Protein AF-A0A135IA60-F1 (afdb_monomer_lite)

Radius of gyration: 16.19 Å; chains: 1; bounding box: 39×31×51 Å

Secondary structure (DSSP, 8-state):
--HHHHHHHHHHHHHHHHHHHS-S---HHHHHHHHH-TT--B--SSSS-BEE-TTT--EE-PEEEE-SS-EEEEESPTT---SS-GGGGSS--TTT---------S---

Foldseek 3Di:
DDPVVLVVVQVVVLLVVVPVVDPDDDDPVVSVCQLLDPPDFRDSVQPGTWHADNFARDIQDWDWDADPVDTPDIPPDPPQDDPPDRSQSPPDHPVRDPGGDDPPDPDDD

Organism: NCBI:txid294935

pLDDT: mean 84.35, std 12.0, range [34.66, 95.75]

Sequence (109 aa):
MTEKDYLAWLAVKQVVAFTLRHQGSFTYAEVRQYLRDPSLKLAGYKGRPMNFRPWNQQLRQPIILTSESALISMSPIEGFLHPTFHTDTLGYDEPESACRLTDNQGELL

Structure (mmCIF, N/CA/C/O backbone):
data_AF-A0A135IA60-F1
#
_entry.id   AF-A0A135IA60-F1
#
loop_
_atom_site.group_PDB
_atom_site.id
_atom_site.type_symbol
_atom_site.label_atom_id
_atom_site.label_alt_id
_atom_site.label_comp_id
_atom_site.label_asym_id
_atom_site.label_entity_id
_atom_site.label_seq_id
_atom_site.pdbx_PDB_ins_code
_atom_site.Cartn_x
_atom_site.Cartn_y
_atom_site.Cartn_z
_atom_site.occupancy
_atom_site.B_iso_or_equiv
_atom_site.auth_seq_id
_atom_site.auth_comp_id
_atom_site.auth_asym_id
_atom_site.auth_atom_id
_atom_site.pdbx_PDB_model_num
ATOM 1 N N . MET A 1 1 ? 1.090 16.188 10.521 1.00 76.44 1 MET A N 1
ATOM 2 C CA . MET A 1 1 ? 0.843 15.657 9.164 1.00 76.44 1 MET A CA 1
ATOM 3 C C . MET A 1 1 ? -0.626 15.336 9.049 1.00 76.44 1 MET A C 1
ATOM 5 O O . MET A 1 1 ? -1.160 14.691 9.942 1.00 76.44 1 MET A O 1
ATOM 9 N N . THR A 1 2 ? -1.259 15.805 7.986 1.00 92.38 2 THR A N 1
ATOM 10 C CA . THR A 1 2 ? -2.626 15.431 7.625 1.00 92.38 2 THR A CA 1
ATOM 11 C C . THR A 1 2 ? -2.643 14.073 6.917 1.00 92.38 2 THR A C 1
ATOM 13 O O . THR A 1 2 ? -1.602 13.529 6.538 1.00 92.38 2 THR A O 1
ATOM 16 N N . GLU A 1 3 ? -3.837 13.526 6.702 1.00 89.19 3 GLU A N 1
ATOM 17 C CA . GLU A 1 3 ? -4.050 12.322 5.888 1.00 89.19 3 GLU A CA 1
ATOM 18 C C . GLU A 1 3 ? -3.454 12.439 4.474 1.00 89.19 3 GLU A C 1
ATOM 20 O O . GLU A 1 3 ? -2.832 11.498 3.979 1.00 89.19 3 GLU A O 1
ATOM 25 N N . LYS A 1 4 ? -3.581 13.615 3.844 1.00 93.69 4 LYS A N 1
ATOM 26 C CA . LYS A 1 4 ? -3.082 13.883 2.492 1.00 93.69 4 LYS A CA 1
ATOM 27 C C . LYS A 1 4 ? -1.561 13.900 2.464 1.00 93.69 4 LYS A C 1
ATOM 29 O O . LYS A 1 4 ? -0.977 13.310 1.560 1.00 93.69 4 LYS A O 1
ATOM 34 N N . ASP A 1 5 ? -0.929 14.485 3.480 1.00 95.75 5 ASP A N 1
ATOM 35 C CA . ASP A 1 5 ? 0.533 14.508 3.594 1.00 95.75 5 ASP A CA 1
ATOM 36 C C . ASP A 1 5 ? 1.096 13.091 3.727 1.00 95.75 5 ASP A C 1
ATOM 38 O O . ASP A 1 5 ? 2.088 12.746 3.087 1.00 95.75 5 ASP A O 1
ATOM 42 N N . TYR A 1 6 ? 0.442 12.244 4.531 1.00 93.44 6 TYR A N 1
ATOM 43 C CA . TYR A 1 6 ? 0.834 10.844 4.684 1.00 93.44 6 TYR A CA 1
ATOM 44 C C . TYR A 1 6 ? 0.703 10.070 3.368 1.00 93.44 6 TYR A C 1
ATOM 46 O O . TYR A 1 6 ? 1.620 9.336 2.999 1.00 93.44 6 TYR A O 1
ATOM 54 N N . LEU A 1 7 ? -0.406 10.241 2.641 1.00 93.75 7 LEU A N 1
ATOM 55 C CA . LEU A 1 7 ? -0.615 9.563 1.360 1.00 93.75 7 LEU A CA 1
ATOM 56 C C . LEU A 1 7 ? 0.353 10.058 0.279 1.00 93.75 7 LEU A C 1
ATOM 58 O O . LEU A 1 7 ? 0.888 9.241 -0.469 1.00 93.75 7 LEU A O 1
ATOM 62 N N . ALA A 1 8 ? 0.634 11.362 0.231 1.00 95.31 8 ALA A N 1
ATOM 63 C CA . ALA A 1 8 ? 1.625 11.934 -0.676 1.00 95.31 8 ALA A CA 1
ATOM 64 C C . ALA A 1 8 ? 3.032 11.395 -0.379 1.00 95.31 8 ALA A C 1
ATOM 66 O O . ALA A 1 8 ? 3.727 10.929 -1.284 1.00 95.31 8 ALA A O 1
ATOM 67 N N . TRP A 1 9 ? 3.427 11.375 0.897 1.00 95.19 9 TRP A N 1
ATOM 68 C CA . TRP A 1 9 ? 4.689 10.780 1.332 1.00 95.19 9 TRP A CA 1
ATOM 69 C C . TRP A 1 9 ? 4.776 9.296 0.956 1.00 95.19 9 TRP A C 1
ATOM 71 O O . TRP A 1 9 ? 5.791 8.853 0.414 1.00 95.19 9 TRP A O 1
ATOM 81 N N . LEU A 1 10 ? 3.707 8.531 1.195 1.00 94.81 10 LEU A N 1
ATOM 82 C CA . LEU A 1 10 ? 3.657 7.110 0.870 1.00 94.81 10 LEU A CA 1
ATOM 83 C C . LEU A 1 10 ? 3.815 6.880 -0.637 1.00 94.81 10 LEU A C 1
ATOM 85 O O . LEU A 1 10 ? 4.557 5.981 -1.024 1.00 94.81 10 LEU A O 1
ATOM 89 N N . ALA A 1 11 ? 3.162 7.692 -1.474 1.00 93.25 11 ALA A N 1
ATOM 90 C CA . ALA A 1 11 ? 3.247 7.599 -2.929 1.00 93.25 11 ALA A CA 1
ATOM 91 C C . ALA A 1 11 ? 4.681 7.826 -3.434 1.00 93.25 11 ALA A C 1
ATOM 93 O O . ALA A 1 11 ? 5.231 6.972 -4.133 1.00 93.25 11 ALA A O 1
ATOM 94 N N . VAL A 1 12 ? 5.319 8.926 -3.016 1.00 94.25 12 VAL A N 1
ATOM 95 C CA . VAL A 1 12 ? 6.708 9.240 -3.396 1.00 94.25 12 VAL A CA 1
ATOM 96 C C . VAL A 1 12 ? 7.664 8.156 -2.904 1.00 94.25 12 VAL A C 1
ATOM 98 O O . VAL A 1 12 ? 8.531 7.708 -3.655 1.00 94.25 12 VAL A O 1
ATOM 101 N N . LYS A 1 13 ? 7.474 7.672 -1.670 1.00 92.75 13 LYS A N 1
ATOM 102 C CA . LYS A 1 13 ? 8.294 6.606 -1.091 1.00 92.75 13 LYS A CA 1
ATOM 103 C C . LYS A 1 13 ? 8.310 5.346 -1.954 1.00 92.75 13 LYS A C 1
ATOM 105 O O . LYS A 1 13 ? 9.367 4.731 -2.057 1.00 92.75 13 LYS A O 1
ATOM 110 N N . GLN A 1 14 ? 7.198 4.960 -2.583 1.00 91.19 14 GLN A N 1
ATOM 111 C CA . GLN A 1 14 ? 7.190 3.736 -3.398 1.00 91.19 14 GLN A CA 1
ATOM 112 C C . GLN A 1 14 ? 8.000 3.876 -4.673 1.00 91.19 14 GLN A C 1
ATOM 114 O O . GLN A 1 14 ? 8.729 2.954 -5.033 1.00 91.19 14 GLN A O 1
ATOM 119 N N . VAL A 1 15 ? 7.883 5.028 -5.333 1.00 90.88 15 VAL A N 1
ATOM 120 C CA . VAL A 1 15 ? 8.663 5.322 -6.534 1.00 90.88 15 VAL A CA 1
ATOM 121 C C . VAL A 1 15 ? 10.143 5.350 -6.169 1.00 90.88 15 VAL A C 1
ATOM 123 O O . VAL A 1 15 ? 10.935 4.655 -6.791 1.00 90.88 15 VAL A O 1
ATOM 126 N N . VAL A 1 16 ? 10.514 6.042 -5.088 1.00 91.69 16 VAL A N 1
ATOM 127 C CA . VAL A 1 16 ? 11.903 6.074 -4.605 1.00 91.69 16 VAL A CA 1
ATOM 128 C C . VAL A 1 16 ? 12.400 4.680 -4.202 1.00 91.69 16 VAL A C 1
ATOM 130 O O . VAL A 1 16 ? 13.537 4.317 -4.480 1.00 91.69 16 VAL A O 1
ATOM 133 N N . ALA A 1 17 ? 11.562 3.849 -3.581 1.00 91.00 17 ALA A N 1
ATOM 134 C CA . ALA A 1 17 ? 11.938 2.479 -3.240 1.00 91.00 17 ALA A CA 1
ATOM 135 C C . ALA A 1 17 ? 12.223 1.627 -4.487 1.00 91.00 17 ALA A C 1
ATOM 137 O O . ALA A 1 17 ? 13.108 0.773 -4.447 1.00 91.00 17 ALA A O 1
ATOM 138 N N . PHE A 1 18 ? 11.497 1.855 -5.585 1.00 91.75 18 PHE A N 1
ATOM 139 C CA . PHE A 1 18 ? 11.792 1.228 -6.870 1.00 91.75 18 PHE A CA 1
ATOM 140 C C . PHE A 1 18 ? 13.132 1.708 -7.430 1.00 91.75 18 PHE A C 1
ATOM 142 O O . PHE A 1 18 ? 13.978 0.870 -7.747 1.00 91.75 18 PHE A O 1
ATOM 149 N N . THR A 1 19 ? 13.346 3.027 -7.497 1.00 90.31 19 THR A N 1
ATOM 150 C CA . THR A 1 19 ? 14.566 3.608 -8.081 1.00 90.31 19 THR A CA 1
ATOM 151 C C . THR A 1 19 ? 15.821 3.237 -7.300 1.00 90.31 19 THR A C 1
ATOM 153 O O . THR A 1 19 ? 16.866 3.007 -7.888 1.00 90.31 19 THR A O 1
ATOM 156 N N . LEU A 1 20 ? 15.738 3.112 -5.974 1.00 90.69 20 LEU A N 1
ATOM 157 C CA . LEU A 1 20 ? 16.875 2.677 -5.158 1.00 90.69 20 LEU A CA 1
ATOM 158 C C . LEU A 1 20 ? 17.226 1.196 -5.360 1.00 90.69 20 LEU A C 1
ATOM 160 O O . LEU A 1 20 ? 18.371 0.807 -5.138 1.00 90.69 20 LEU A O 1
ATOM 164 N N . ARG A 1 21 ? 16.256 0.361 -5.753 1.00 87.94 21 ARG A N 1
ATOM 165 C CA . ARG A 1 21 ? 16.472 -1.068 -6.040 1.00 87.94 21 ARG A CA 1
ATOM 166 C C . ARG A 1 21 ? 16.953 -1.318 -7.467 1.00 87.94 21 ARG A C 1
ATOM 168 O O . ARG A 1 21 ? 17.624 -2.318 -7.697 1.00 87.94 21 ARG A O 1
ATOM 175 N N . HIS A 1 22 ? 16.620 -0.428 -8.398 1.00 86.56 22 HIS A N 1
ATOM 176 C CA . HIS A 1 22 ? 16.974 -0.541 -9.809 1.00 86.56 22 HIS A CA 1
ATOM 177 C C . HIS A 1 22 ? 18.039 0.502 -10.139 1.00 86.56 22 HIS A C 1
ATOM 179 O O . HIS A 1 22 ? 17.751 1.686 -10.285 1.00 86.56 22 HIS A O 1
ATOM 185 N N . GLN A 1 23 ? 19.294 0.063 -10.225 1.00 78.38 23 GLN A N 1
ATOM 186 C CA . GLN A 1 23 ? 20.394 0.939 -10.619 1.00 78.38 23 GLN A CA 1
ATOM 187 C C . GLN A 1 23 ? 20.296 1.261 -12.117 1.00 78.38 23 GLN A C 1
ATOM 189 O O . GLN A 1 23 ? 20.201 0.351 -12.935 1.00 78.38 23 GLN A O 1
ATOM 194 N N . GLY A 1 24 ? 20.370 2.545 -12.479 1.00 80.81 24 GLY A N 1
ATOM 195 C CA . GLY A 1 24 ? 20.415 2.995 -13.874 1.00 80.81 24 GLY A CA 1
ATOM 196 C C . GLY A 1 24 ? 19.113 3.617 -14.383 1.00 80.81 24 GLY A C 1
ATOM 197 O O . GLY A 1 24 ? 18.319 4.151 -13.611 1.00 80.81 24 GLY A O 1
ATOM 198 N N . SER A 1 25 ? 18.944 3.609 -15.707 1.00 85.56 25 SER A N 1
ATOM 199 C CA . SER A 1 25 ? 17.741 4.112 -16.379 1.00 85.56 25 SER A CA 1
ATOM 200 C C . SER A 1 25 ? 16.609 3.095 -16.267 1.00 85.56 25 SER A C 1
ATOM 202 O O . SER A 1 25 ? 16.845 1.896 -16.388 1.00 85.56 25 SER A O 1
ATOM 204 N N . PHE A 1 26 ? 15.389 3.580 -16.073 1.00 90.56 26 PHE A N 1
ATOM 205 C CA . PHE A 1 26 ? 14.173 2.778 -16.022 1.00 90.56 26 PHE A CA 1
ATOM 206 C C . PHE A 1 26 ? 13.060 3.482 -16.796 1.00 90.56 26 PHE A C 1
ATOM 208 O O . PHE A 1 26 ? 13.020 4.708 -16.924 1.00 90.56 26 PHE A O 1
ATOM 215 N N . THR A 1 27 ? 12.138 2.689 -17.312 1.00 91.81 27 THR A N 1
ATOM 216 C CA . THR A 1 27 ? 10.982 3.124 -18.087 1.00 91.81 27 THR A CA 1
ATOM 217 C C . THR A 1 27 ? 9.754 3.287 -17.195 1.00 91.81 27 THR A C 1
ATOM 219 O O . THR A 1 27 ? 9.634 2.691 -16.123 1.00 91.81 27 THR A O 1
ATOM 222 N N . TYR A 1 28 ? 8.779 4.066 -17.667 1.00 89.69 28 TYR A N 1
ATOM 223 C CA . TYR A 1 28 ? 7.472 4.170 -17.016 1.00 89.69 28 TYR A CA 1
ATOM 224 C C . TYR A 1 28 ? 6.793 2.798 -16.844 1.00 89.69 28 TYR A C 1
ATOM 226 O O . TYR A 1 28 ? 6.192 2.530 -15.802 1.00 89.69 28 TYR A O 1
ATOM 234 N N . ALA A 1 29 ? 6.916 1.919 -17.845 1.00 91.31 29 ALA A N 1
ATOM 235 C CA . ALA A 1 29 ? 6.317 0.589 -17.826 1.00 91.31 29 ALA A CA 1
ATOM 236 C C . ALA A 1 29 ? 6.862 -0.273 -16.675 1.00 91.31 29 ALA A C 1
ATOM 238 O O . ALA A 1 29 ? 6.076 -0.917 -15.983 1.00 91.31 29 ALA A O 1
ATOM 239 N N . GLU A 1 30 ? 8.170 -0.222 -16.414 1.00 92.12 30 GLU A N 1
ATOM 240 C CA . GLU A 1 30 ? 8.806 -0.978 -15.327 1.00 92.12 30 GLU A CA 1
ATOM 241 C C . GLU A 1 30 ? 8.357 -0.482 -13.946 1.00 92.12 30 GLU A C 1
ATOM 243 O O . GLU A 1 30 ? 7.995 -1.288 -13.087 1.00 92.12 30 GLU A O 1
ATOM 248 N N . VAL A 1 31 ? 8.283 0.841 -13.742 1.00 91.69 31 VAL A N 1
ATOM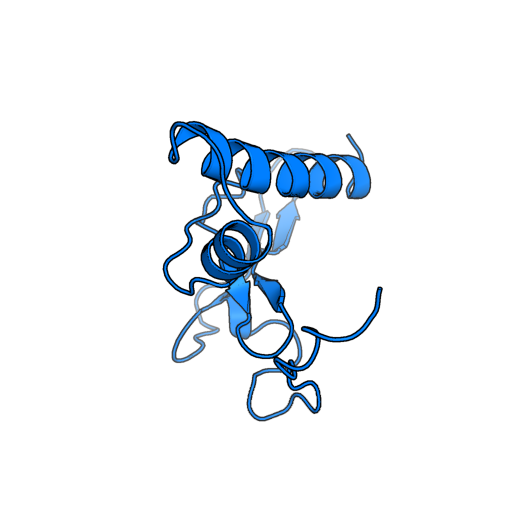 249 C CA . VAL A 1 31 ? 7.763 1.417 -12.487 1.00 91.69 31 VAL A CA 1
ATOM 250 C C . VAL A 1 31 ? 6.298 1.018 -12.286 1.00 91.69 31 VAL A C 1
ATOM 252 O O . VAL A 1 31 ? 5.902 0.608 -11.193 1.00 91.69 31 VAL A O 1
ATOM 255 N N . ARG A 1 32 ? 5.479 1.113 -13.342 1.00 90.62 32 ARG A N 1
ATOM 256 C CA . ARG A 1 32 ? 4.057 0.739 -13.313 1.00 90.62 32 ARG A CA 1
ATOM 257 C C . ARG A 1 32 ? 3.886 -0.742 -12.991 1.00 90.62 32 ARG A C 1
ATOM 259 O O . ARG A 1 32 ? 3.042 -1.072 -12.164 1.00 90.62 32 ARG A O 1
ATOM 266 N N . GLN A 1 33 ? 4.679 -1.620 -13.601 1.00 91.12 33 GLN A N 1
ATOM 267 C CA . GLN A 1 33 ? 4.652 -3.056 -13.328 1.00 91.12 33 GLN A CA 1
ATOM 268 C C . GLN A 1 33 ? 5.027 -3.349 -11.873 1.00 91.12 33 GLN A C 1
ATOM 270 O O . GLN A 1 33 ? 4.304 -4.077 -11.199 1.00 91.12 33 GLN A O 1
ATOM 275 N N . TYR A 1 34 ? 6.090 -2.726 -11.360 1.00 91.62 34 TYR A N 1
ATOM 276 C CA . TYR A 1 34 ? 6.502 -2.877 -9.966 1.00 91.62 34 TYR A CA 1
ATOM 277 C C . TYR A 1 34 ? 5.416 -2.442 -8.974 1.00 91.62 34 TYR A C 1
ATOM 279 O O . TYR A 1 34 ? 5.148 -3.142 -8.000 1.00 91.62 34 TYR A O 1
ATOM 287 N N . LEU A 1 35 ? 4.767 -1.297 -9.214 1.00 90.88 35 LEU A N 1
ATOM 288 C CA . LEU A 1 35 ? 3.703 -0.803 -8.334 1.00 90.88 35 LEU A CA 1
ATOM 289 C C . LEU A 1 35 ? 2.455 -1.698 -8.358 1.00 90.88 35 LEU A C 1
ATOM 291 O O . LEU A 1 35 ? 1.717 -1.733 -7.375 1.00 90.88 35 LEU A O 1
ATOM 295 N N . ARG A 1 36 ? 2.227 -2.420 -9.459 1.00 91.00 36 ARG A N 1
ATOM 296 C CA . ARG A 1 36 ? 1.094 -3.337 -9.642 1.00 91.00 36 ARG A CA 1
ATOM 297 C C . ARG A 1 36 ? 1.379 -4.769 -9.205 1.00 91.00 36 ARG A C 1
ATOM 299 O O . ARG A 1 36 ? 0.456 -5.581 -9.205 1.00 91.00 36 ARG A O 1
ATOM 306 N N . ASP A 1 37 ? 2.622 -5.085 -8.855 1.00 90.31 37 ASP A N 1
ATOM 307 C CA . ASP A 1 37 ? 3.012 -6.426 -8.440 1.00 90.31 37 ASP A CA 1
ATOM 308 C C . ASP A 1 37 ? 2.244 -6.830 -7.161 1.00 90.31 37 ASP A C 1
ATOM 310 O O . ASP A 1 37 ? 2.371 -6.166 -6.128 1.00 90.31 37 ASP A O 1
ATOM 314 N N . PRO A 1 38 ? 1.455 -7.922 -7.174 1.00 87.62 38 PRO A N 1
ATOM 315 C CA . PRO A 1 38 ? 0.727 -8.384 -5.991 1.00 87.62 38 PRO A CA 1
ATOM 316 C C . PRO A 1 38 ? 1.632 -8.738 -4.801 1.00 87.62 38 PRO A C 1
ATOM 318 O O . PRO A 1 38 ? 1.185 -8.701 -3.650 1.00 87.62 38 PRO A O 1
ATOM 321 N N . SER A 1 39 ? 2.897 -9.081 -5.067 1.00 89.00 39 SE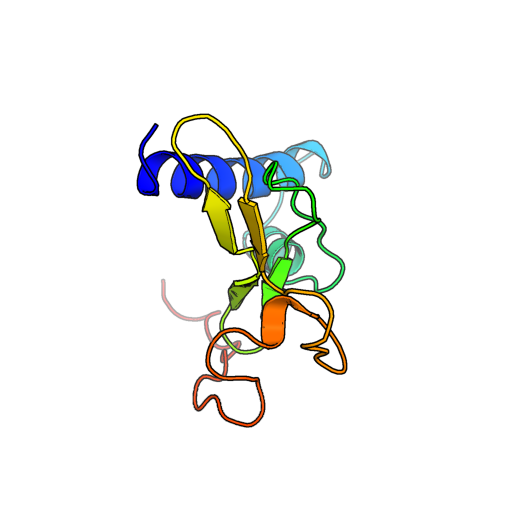R A N 1
ATOM 322 C CA . SER A 1 39 ? 3.910 -9.411 -4.062 1.00 89.00 39 SER A CA 1
ATOM 323 C C . SER A 1 39 ? 4.539 -8.177 -3.403 1.00 89.00 39 SER A C 1
ATOM 325 O O . SER A 1 39 ? 5.253 -8.308 -2.401 1.00 89.00 39 SER A O 1
ATOM 327 N N . LEU A 1 40 ? 4.245 -6.976 -3.916 1.00 90.81 40 LEU A N 1
ATOM 328 C CA . LEU A 1 40 ? 4.730 -5.711 -3.385 1.00 90.81 40 LEU A CA 1
ATOM 329 C C . LEU A 1 40 ? 4.327 -5.545 -1.914 1.00 90.81 40 LEU A C 1
ATOM 331 O O . LEU A 1 40 ? 3.149 -5.543 -1.565 1.00 90.81 40 LEU A O 1
ATOM 335 N N . LYS A 1 41 ? 5.318 -5.345 -1.039 1.00 89.81 41 LYS A N 1
ATOM 336 C CA . LYS A 1 41 ? 5.106 -5.065 0.389 1.00 89.81 41 LYS A CA 1
ATOM 337 C C . LYS A 1 41 ? 5.494 -3.632 0.713 1.00 89.81 41 LYS A C 1
ATOM 339 O O . LYS A 1 41 ? 6.673 -3.289 0.799 1.00 89.81 41 LYS A O 1
ATOM 344 N N . LEU A 1 42 ? 4.483 -2.803 0.933 1.00 91.19 42 LEU A N 1
ATOM 345 C CA . LEU A 1 42 ? 4.620 -1.391 1.245 1.00 91.19 42 LEU A CA 1
ATOM 346 C C . LEU A 1 42 ? 4.685 -1.175 2.754 1.00 91.19 42 LEU A C 1
ATOM 348 O O . LEU A 1 42 ? 3.746 -1.483 3.492 1.00 91.19 42 LEU A O 1
ATOM 352 N N . ALA A 1 43 ? 5.791 -0.593 3.210 1.00 87.19 43 ALA A N 1
ATOM 353 C CA . ALA A 1 43 ? 5.979 -0.213 4.603 1.00 87.19 43 ALA A CA 1
ATOM 354 C C . ALA A 1 43 ? 5.359 1.168 4.871 1.00 87.19 43 ALA A C 1
ATOM 356 O O . ALA A 1 43 ? 6.037 2.196 4.770 1.00 87.19 43 ALA A O 1
ATOM 357 N N . GLY A 1 44 ? 4.070 1.187 5.215 1.00 89.06 44 GLY A N 1
ATOM 358 C CA . GLY A 1 44 ? 3.348 2.407 5.601 1.00 89.06 44 GLY A CA 1
ATOM 359 C C . GLY A 1 44 ? 3.290 2.686 7.100 1.00 89.06 44 GLY A C 1
ATOM 360 O O . GLY A 1 44 ? 2.552 3.576 7.502 1.00 89.06 44 GLY A O 1
ATOM 361 N N . TYR A 1 45 ? 4.016 1.933 7.931 1.00 88.00 45 TYR A N 1
ATOM 362 C CA . TYR A 1 45 ? 4.021 2.098 9.395 1.00 88.00 45 TYR A CA 1
ATOM 363 C C . TYR A 1 45 ? 2.635 1.989 10.057 1.00 88.00 45 TYR A C 1
ATOM 365 O O . TYR A 1 45 ? 2.361 2.628 11.064 1.00 88.00 45 TYR A O 1
ATOM 373 N N . LYS A 1 46 ? 1.768 1.130 9.509 1.00 88.62 46 LYS A N 1
ATOM 374 C CA . LYS A 1 46 ? 0.458 0.774 10.082 1.00 88.62 46 LYS A CA 1
ATOM 375 C C . LYS A 1 46 ? 0.429 -0.663 10.616 1.00 88.62 46 LYS A C 1
ATOM 377 O O . LYS A 1 46 ? -0.577 -1.348 10.515 1.00 88.62 46 LYS A O 1
ATOM 382 N N . GLY A 1 47 ? 1.568 -1.170 11.087 1.00 85.69 47 GLY A N 1
ATOM 383 C CA . GLY A 1 47 ? 1.710 -2.513 11.668 1.00 85.69 47 GLY A CA 1
ATOM 384 C C . GLY A 1 47 ? 1.716 -3.683 10.674 1.00 85.69 47 GLY A C 1
ATOM 385 O O . GLY A 1 47 ? 2.458 -4.639 10.878 1.00 85.69 47 GLY A O 1
ATOM 386 N N . ARG A 1 48 ? 0.954 -3.618 9.575 1.00 83.56 48 ARG A N 1
ATOM 387 C CA . ARG A 1 48 ? 0.922 -4.660 8.529 1.00 83.56 48 ARG A CA 1
ATOM 388 C C . ARG A 1 48 ? 1.479 -4.149 7.196 1.00 83.56 48 ARG A C 1
ATOM 390 O O . ARG A 1 48 ? 1.357 -2.954 6.911 1.00 83.56 48 ARG A O 1
ATOM 397 N N . PRO A 1 49 ? 2.084 -5.025 6.369 1.00 88.06 49 PRO A N 1
ATOM 398 C CA . PRO A 1 49 ? 2.448 -4.657 5.008 1.00 88.06 49 PRO A CA 1
ATOM 399 C C . PRO A 1 49 ? 1.188 -4.312 4.209 1.00 88.06 49 PRO A C 1
ATOM 401 O O . PRO A 1 49 ? 0.156 -4.967 4.345 1.00 88.06 49 PRO A O 1
ATOM 404 N N . MET A 1 50 ? 1.293 -3.279 3.383 1.00 91.25 50 MET A N 1
ATOM 405 C CA . MET A 1 50 ? 0.226 -2.813 2.498 1.00 91.25 50 MET A CA 1
ATOM 406 C C . MET A 1 50 ? 0.587 -3.139 1.046 1.00 91.25 50 MET A C 1
ATOM 408 O O . MET A 1 50 ? 1.761 -3.328 0.733 1.00 91.25 50 MET A O 1
ATOM 412 N N . ASN A 1 51 ? -0.396 -3.194 0.157 1.00 92.12 51 ASN A N 1
ATOM 413 C CA . ASN A 1 51 ? -0.188 -3.343 -1.287 1.00 92.12 51 ASN A CA 1
ATOM 414 C C . ASN A 1 51 ? -1.352 -2.684 -2.046 1.00 92.12 51 ASN A C 1
ATOM 416 O O . ASN A 1 51 ? -2.181 -2.015 -1.428 1.00 92.12 51 ASN A O 1
ATOM 420 N N . PHE A 1 52 ? -1.421 -2.854 -3.364 1.00 92.38 52 PHE A N 1
ATOM 421 C CA . PHE A 1 52 ? -2.527 -2.349 -4.178 1.00 92.38 52 PHE A CA 1
ATOM 422 C C . PHE A 1 52 ? -3.418 -3.489 -4.680 1.00 92.38 52 PHE A C 1
ATOM 424 O O . PHE A 1 52 ? -2.955 -4.606 -4.924 1.00 92.38 52 PHE A O 1
ATOM 431 N N . ARG A 1 53 ? -4.717 -3.214 -4.817 1.00 91.56 53 ARG A N 1
ATOM 432 C CA . ARG A 1 53 ? -5.697 -4.152 -5.377 1.00 91.56 53 ARG A CA 1
ATOM 433 C C . ARG A 1 53 ? -5.483 -4.336 -6.882 1.00 91.56 53 ARG A C 1
ATOM 435 O O . ARG A 1 53 ? -5.366 -3.336 -7.592 1.00 91.56 53 ARG A O 1
ATOM 442 N N . PRO A 1 54 ? -5.490 -5.576 -7.401 1.00 88.94 54 PRO A N 1
ATOM 443 C CA . PRO A 1 54 ? -5.231 -5.818 -8.814 1.00 88.94 54 PRO A CA 1
ATOM 444 C C . PRO A 1 54 ? -6.358 -5.332 -9.735 1.00 88.94 54 PRO A C 1
ATOM 446 O O . PRO A 1 54 ? -6.065 -5.017 -10.880 1.00 88.94 54 PRO A O 1
ATOM 449 N N . TRP A 1 55 ? -7.607 -5.214 -9.261 1.00 88.31 55 TRP A N 1
ATOM 450 C CA . TRP A 1 55 ? -8.753 -4.832 -10.104 1.00 88.31 55 TRP A CA 1
ATOM 451 C C . TRP A 1 55 ? -9.006 -3.323 -10.207 1.00 88.31 55 TRP A C 1
ATOM 453 O O . TRP A 1 55 ? -9.524 -2.874 -11.228 1.00 88.31 55 TRP A O 1
ATOM 463 N N . ASN A 1 56 ? -8.622 -2.532 -9.197 1.00 89.19 56 ASN A N 1
ATOM 464 C CA . ASN A 1 56 ? -8.877 -1.083 -9.156 1.00 89.19 56 ASN A CA 1
ATOM 465 C C . ASN A 1 56 ? -7.681 -0.220 -8.686 1.00 89.19 56 ASN A C 1
ATOM 467 O O . ASN A 1 56 ? -7.829 0.991 -8.556 1.00 89.19 56 ASN A O 1
ATOM 471 N N . GLN A 1 57 ? -6.507 -0.813 -8.420 1.00 89.56 57 GLN A N 1
ATOM 472 C CA . GLN A 1 57 ? -5.299 -0.140 -7.909 1.00 89.56 57 GLN A CA 1
ATOM 473 C C . GLN A 1 57 ? -5.511 0.643 -6.603 1.00 89.56 57 GLN A C 1
ATOM 475 O O . GLN A 1 57 ? -4.718 1.515 -6.249 1.00 89.56 57 GLN A O 1
ATOM 480 N N . GLN A 1 58 ? -6.554 0.329 -5.837 1.00 90.69 58 GLN A N 1
ATOM 481 C CA . GLN A 1 58 ? -6.762 0.956 -4.542 1.00 90.69 58 GLN A CA 1
ATOM 482 C C . GLN A 1 58 ? -5.760 0.414 -3.518 1.00 90.69 58 GLN A C 1
ATOM 484 O O . GLN A 1 58 ? -5.476 -0.785 -3.467 1.00 90.69 58 GLN A O 1
ATOM 489 N N . LEU A 1 59 ? -5.235 1.306 -2.675 1.00 92.25 59 LEU A N 1
ATOM 490 C CA . LEU A 1 59 ? -4.344 0.944 -1.578 1.00 92.25 59 LEU A CA 1
ATOM 491 C C . LEU A 1 59 ? -5.078 0.075 -0.546 1.00 92.25 59 LEU A C 1
ATOM 493 O O . LEU A 1 59 ? -6.031 0.525 0.092 1.00 92.25 59 LEU A O 1
ATOM 497 N N . ARG A 1 60 ? -4.566 -1.134 -0.312 1.00 91.38 60 ARG A N 1
ATOM 498 C CA . ARG A 1 60 ? -4.950 -1.989 0.811 1.00 91.38 60 ARG A CA 1
ATOM 499 C C . ARG A 1 60 ? -4.230 -1.525 2.066 1.00 91.38 60 ARG A C 1
ATOM 501 O O . ARG A 1 60 ? -3.045 -1.805 2.241 1.00 91.38 60 ARG A O 1
ATOM 508 N N . GLN A 1 61 ? -4.944 -0.844 2.954 1.00 90.69 61 GLN A N 1
ATOM 509 C CA . GLN A 1 61 ? -4.397 -0.394 4.231 1.00 90.69 61 GLN A CA 1
ATOM 510 C C . GLN A 1 61 ? -5.297 -0.781 5.406 1.00 90.69 61 GLN A C 1
ATOM 512 O O . GLN A 1 61 ? -6.520 -0.758 5.264 1.00 90.69 61 GLN A O 1
ATOM 517 N N . PRO A 1 62 ? -4.716 -1.088 6.576 1.00 89.25 62 PRO A N 1
ATOM 518 C CA . PRO A 1 62 ? -5.482 -1.209 7.803 1.00 89.25 62 PRO A CA 1
ATOM 519 C C . PRO A 1 62 ? -6.143 0.118 8.189 1.00 89.25 62 PRO A C 1
ATOM 521 O O . PRO A 1 62 ? -5.545 1.192 8.039 1.00 89.25 62 PRO A O 1
ATOM 524 N N . ILE A 1 63 ? -7.354 0.033 8.738 1.00 88.19 63 ILE A N 1
ATOM 525 C CA . ILE A 1 63 ? -8.036 1.176 9.353 1.00 88.19 63 ILE A CA 1
ATOM 526 C C . ILE A 1 63 ? -7.800 1.104 10.853 1.00 88.19 63 ILE A C 1
ATOM 528 O O . ILE A 1 63 ? -8.137 0.113 11.496 1.00 88.19 63 ILE A O 1
ATOM 532 N N . ILE A 1 64 ? -7.177 2.143 11.396 1.00 88.25 64 ILE A N 1
ATOM 533 C CA . ILE A 1 64 ? -6.760 2.192 12.793 1.00 88.25 64 ILE A CA 1
ATOM 534 C C . ILE A 1 64 ? -7.813 2.957 13.590 1.00 88.25 64 ILE A C 1
ATOM 536 O O . ILE A 1 64 ? -8.095 4.112 13.277 1.00 88.25 64 ILE A O 1
ATOM 540 N N . LEU A 1 65 ? -8.361 2.321 14.624 1.00 88.44 65 LEU A N 1
ATOM 541 C CA . LEU A 1 65 ? -9.229 2.957 15.603 1.00 88.44 65 LEU A CA 1
ATOM 542 C C . LEU A 1 65 ? -8.394 3.316 16.833 1.00 88.44 65 LEU A C 1
ATOM 544 O O . LEU A 1 65 ? -7.790 2.4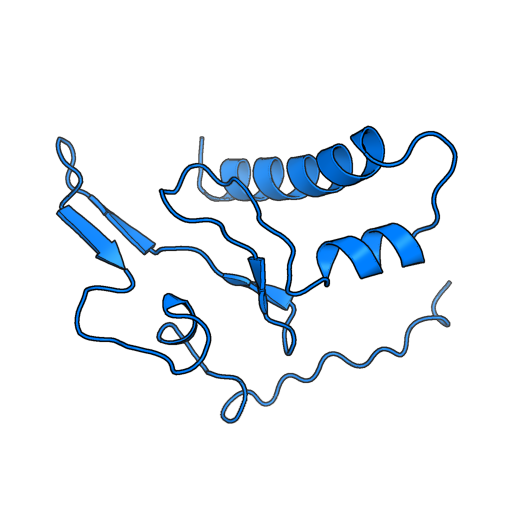52 17.471 1.00 88.44 65 LEU A O 1
ATOM 548 N N . THR A 1 66 ? -8.363 4.599 17.169 1.00 89.50 66 THR A N 1
ATOM 549 C CA . THR A 1 66 ? -7.568 5.125 18.278 1.00 89.50 66 THR A CA 1
ATOM 550 C C . THR A 1 66 ? -8.402 6.074 19.124 1.00 89.50 66 THR A C 1
ATOM 552 O O . THR A 1 66 ? -9.292 6.754 18.618 1.00 89.50 66 THR A O 1
ATOM 555 N N . SER A 1 67 ? -8.096 6.111 20.415 1.00 92.25 67 SER A N 1
ATOM 556 C CA . SER A 1 67 ? -8.424 7.226 21.303 1.00 92.25 67 SER A CA 1
ATOM 557 C C . SER A 1 67 ? -7.259 8.219 21.321 1.00 92.25 67 SER A C 1
ATOM 559 O O . SER A 1 67 ? -6.230 7.984 20.681 1.00 92.25 67 SER A O 1
ATOM 561 N N . GLU A 1 68 ? -7.390 9.303 22.082 1.00 88.56 68 GLU A N 1
ATOM 562 C CA . GLU A 1 68 ? -6.313 10.282 22.273 1.00 88.56 68 GLU A CA 1
ATOM 563 C C . GLU A 1 68 ? -5.042 9.665 22.874 1.00 88.56 68 GLU A C 1
ATOM 565 O O . GLU A 1 68 ? -3.938 10.108 22.570 1.00 88.56 68 GLU A O 1
ATOM 570 N N . SER A 1 69 ? -5.181 8.634 23.713 1.00 90.69 69 SER A N 1
ATOM 571 C CA . SER A 1 69 ? -4.065 8.084 24.496 1.00 90.69 69 SER A CA 1
ATOM 572 C C . SER A 1 69 ? -3.720 6.633 24.166 1.00 90.69 69 SER A C 1
ATOM 574 O O . SER A 1 69 ? -2.724 6.119 24.668 1.00 90.69 69 SER A O 1
ATOM 576 N N . ALA A 1 70 ? -4.533 5.948 23.360 1.00 88.62 70 ALA A N 1
ATOM 577 C CA . ALA A 1 70 ? -4.357 4.522 23.118 1.00 88.62 70 ALA A CA 1
ATOM 578 C C . ALA A 1 70 ? -4.922 4.061 21.774 1.00 88.62 70 ALA A C 1
ATOM 580 O O . ALA A 1 70 ? -6.028 4.443 21.380 1.00 88.62 70 ALA A O 1
ATOM 581 N N . LEU A 1 71 ? -4.188 3.145 21.140 1.00 87.44 71 LEU A N 1
ATOM 582 C CA . LEU A 1 71 ? -4.672 2.308 20.049 1.00 87.44 71 LEU A CA 1
ATOM 583 C C . LEU A 1 71 ? -5.745 1.355 20.594 1.00 87.44 71 LEU A C 1
ATOM 585 O O . LEU A 1 71 ? -5.454 0.553 21.478 1.00 87.44 71 LEU A O 1
ATOM 589 N N . ILE A 1 72 ? -6.965 1.430 20.063 1.00 89.00 72 ILE A N 1
ATOM 590 C CA . ILE A 1 72 ? -8.082 0.577 20.495 1.00 89.00 72 ILE A CA 1
ATOM 591 C C . ILE A 1 72 ? -8.099 -0.703 19.665 1.00 89.00 72 ILE A C 1
ATOM 593 O O . ILE A 1 72 ? -8.138 -1.805 20.206 1.00 89.00 72 ILE A O 1
ATOM 597 N N . SER A 1 73 ? -8.079 -0.565 18.338 1.00 86.88 73 SER A N 1
ATOM 598 C CA . SER A 1 73 ? -8.106 -1.706 17.426 1.00 86.88 73 SER A CA 1
ATOM 599 C C . SER A 1 73 ? -7.587 -1.339 16.037 1.00 86.88 73 SER A C 1
ATOM 601 O O . SER A 1 73 ? -7.433 -0.169 15.680 1.00 86.88 73 SER A O 1
ATOM 603 N N . MET A 1 74 ? -7.307 -2.361 15.232 1.00 84.69 74 MET A N 1
ATOM 604 C CA . MET A 1 74 ? -6.912 -2.209 13.839 1.00 84.69 74 MET A CA 1
ATOM 605 C C . MET A 1 74 ? -7.746 -3.154 12.981 1.00 84.69 74 MET A C 1
ATOM 607 O O . MET A 1 74 ? -7.717 -4.365 13.175 1.00 84.69 74 MET A O 1
ATOM 611 N N . SER A 1 75 ? -8.479 -2.592 12.026 1.00 82.44 75 SER A N 1
ATOM 612 C CA . SER A 1 75 ? -9.216 -3.365 11.033 1.00 82.44 75 SER A CA 1
ATOM 613 C C . SER A 1 75 ? -8.263 -3.889 9.964 1.00 82.44 75 SER A C 1
ATOM 615 O O . SER A 1 75 ? -7.378 -3.143 9.529 1.00 82.44 75 SER A O 1
ATOM 617 N N . PRO A 1 76 ? -8.451 -5.123 9.483 1.00 76.50 76 PRO A N 1
ATOM 618 C CA . PRO A 1 76 ? -9.561 -6.039 9.781 1.00 76.50 76 PRO A CA 1
ATOM 619 C C . PRO A 1 76 ? -9.410 -6.696 11.155 1.00 76.50 76 PRO A C 1
ATOM 621 O O . PRO A 1 76 ? -8.330 -7.182 11.491 1.00 76.50 76 PRO A O 1
ATOM 624 N N . ILE A 1 77 ? -10.497 -6.687 11.928 1.00 68.62 77 ILE A N 1
ATOM 625 C CA . ILE A 1 77 ? -10.565 -7.286 13.264 1.00 68.62 77 ILE A CA 1
ATOM 626 C C . ILE A 1 77 ? -10.648 -8.810 13.108 1.00 68.62 77 ILE A C 1
ATOM 628 O O . ILE A 1 77 ? -11.225 -9.318 12.142 1.00 68.62 77 ILE A O 1
ATOM 632 N N . GLU A 1 78 ? -10.052 -9.539 14.050 1.00 68.06 78 GLU A N 1
ATOM 633 C CA . GLU A 1 78 ? -10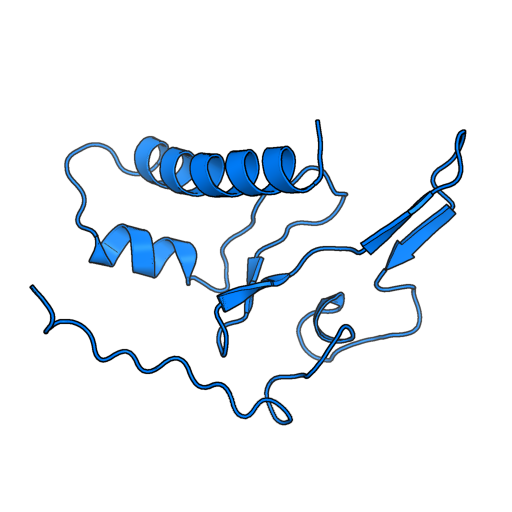.135 -10.997 14.120 1.00 68.06 78 GLU A CA 1
ATOM 634 C C . GLU A 1 78 ? -11.606 -11.454 14.060 1.00 68.06 78 GLU A C 1
ATOM 636 O O . GLU A 1 78 ? -12.445 -10.975 14.820 1.00 68.06 78 GLU A O 1
ATOM 641 N N . GLY A 1 79 ? -11.934 -12.315 13.090 1.00 63.66 79 GLY A N 1
ATOM 642 C CA . GLY A 1 79 ? -13.307 -12.763 12.805 1.00 63.66 79 GLY A CA 1
ATOM 643 C C . GLY A 1 79 ? -13.870 -12.325 11.446 1.00 63.66 79 GLY A C 1
ATOM 644 O O . GLY A 1 79 ? -14.798 -12.957 10.953 1.00 63.66 79 GLY A O 1
ATOM 645 N N . PHE A 1 80 ? -13.278 -11.323 10.788 1.00 64.94 80 PHE A N 1
ATOM 646 C CA . PHE A 1 80 ? -13.601 -10.965 9.400 1.00 64.94 80 PHE A CA 1
ATOM 647 C C . PHE A 1 80 ? -12.478 -11.435 8.470 1.00 64.94 80 PHE A C 1
ATOM 649 O O . PHE A 1 80 ? -11.477 -10.747 8.254 1.00 64.94 80 PHE A O 1
ATOM 656 N N . LEU A 1 81 ? -12.616 -12.660 7.958 1.00 66.44 81 LEU A N 1
ATOM 657 C CA . LEU A 1 81 ? -11.635 -13.283 7.072 1.00 66.44 81 LEU A CA 1
ATOM 658 C C . LEU A 1 81 ? -12.084 -13.169 5.613 1.00 66.44 81 LEU A C 1
ATOM 660 O O . LEU A 1 81 ? -13.099 -13.738 5.226 1.00 66.44 81 LEU A O 1
ATOM 664 N N . HIS A 1 82 ? -11.293 -12.468 4.802 1.00 77.94 82 HIS A N 1
ATOM 665 C CA . HIS A 1 82 ? -11.340 -12.614 3.349 1.00 77.94 82 HIS A CA 1
ATOM 666 C C . HIS A 1 82 ? -10.491 -13.827 2.930 1.00 77.94 82 HIS A C 1
ATOM 668 O O . HIS A 1 82 ? -9.436 -14.032 3.540 1.00 77.94 82 HIS A O 1
ATOM 674 N N . PRO A 1 83 ? -10.857 -14.579 1.874 1.00 72.94 83 PRO A N 1
ATOM 675 C CA . PRO A 1 83 ? -10.100 -15.757 1.438 1.00 72.94 83 PRO A CA 1
ATOM 676 C C . PRO A 1 83 ? -8.640 -15.471 1.054 1.00 72.94 83 PRO A C 1
ATOM 678 O O . PRO A 1 83 ? -7.782 -16.337 1.196 1.00 72.94 83 PRO A O 1
ATOM 681 N N . THR A 1 84 ? -8.360 -14.265 0.553 1.00 79.00 84 THR A N 1
ATOM 682 C CA . THR A 1 84 ? -7.056 -13.890 -0.024 1.00 79.00 84 THR A CA 1
ATOM 683 C C . THR A 1 84 ? -6.302 -12.867 0.825 1.00 79.00 84 THR A C 1
ATOM 685 O O . THR A 1 84 ? -5.171 -13.109 1.243 1.00 79.00 84 THR A O 1
ATOM 688 N N . PHE A 1 85 ? -6.922 -11.720 1.108 1.00 78.62 85 PHE A N 1
ATOM 689 C CA . PHE A 1 85 ? -6.328 -10.627 1.872 1.00 78.62 85 PHE A CA 1
ATOM 690 C C . PHE A 1 85 ? -7.326 -10.082 2.874 1.00 78.62 85 PHE A C 1
ATOM 692 O O . PHE A 1 85 ? -8.358 -9.557 2.485 1.00 78.62 85 PHE A O 1
ATOM 699 N N . HIS A 1 86 ? -6.995 -10.099 4.163 1.00 81.06 86 HIS A N 1
ATOM 700 C CA . HIS A 1 86 ? -7.917 -9.609 5.190 1.00 81.06 86 HIS A CA 1
ATOM 701 C C . HIS A 1 86 ? -8.439 -8.188 4.908 1.00 81.06 86 HIS A C 1
ATOM 703 O O . HIS A 1 86 ? -9.591 -7.898 5.186 1.00 81.06 86 HIS A O 1
ATOM 709 N N . THR A 1 87 ? -7.615 -7.285 4.368 1.00 81.62 87 THR A N 1
ATOM 710 C C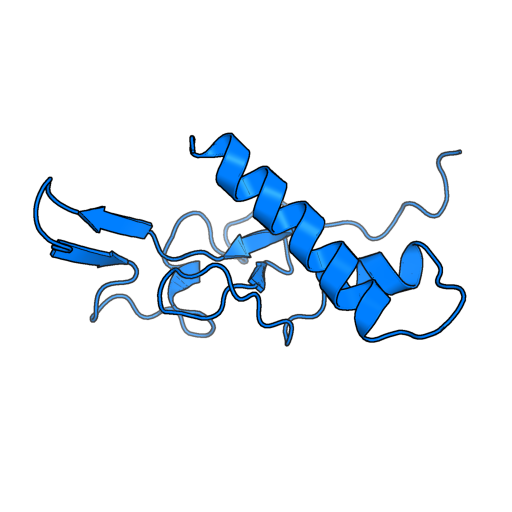A . THR A 1 87 ? -8.011 -5.898 4.050 1.00 81.62 87 THR A CA 1
ATOM 711 C C . THR A 1 87 ? -9.003 -5.786 2.889 1.00 81.62 87 THR A C 1
ATOM 713 O O . THR A 1 87 ? -9.500 -4.691 2.628 1.00 81.62 87 THR A O 1
ATOM 716 N N . ASP A 1 88 ? -9.317 -6.893 2.215 1.00 84.31 88 ASP A N 1
ATOM 717 C CA . ASP A 1 88 ? -10.361 -6.962 1.195 1.00 84.31 88 ASP A CA 1
ATOM 718 C C . ASP A 1 88 ? -11.769 -7.115 1.781 1.00 84.31 88 ASP A C 1
ATOM 720 O O . ASP A 1 88 ? -12.734 -6.825 1.089 1.00 84.31 88 ASP A O 1
ATOM 724 N N . THR A 1 89 ? -11.913 -7.360 3.092 1.00 80.88 89 THR A N 1
ATOM 725 C CA . THR A 1 89 ? -13.220 -7.241 3.772 1.00 80.88 89 THR A CA 1
ATOM 726 C C . THR A 1 89 ? -13.738 -5.800 3.865 1.00 80.88 89 THR A C 1
ATOM 728 O O . THR A 1 89 ? -14.823 -5.568 4.393 1.00 80.88 89 THR A O 1
ATOM 731 N N . LEU A 1 90 ? -12.941 -4.809 3.451 1.00 81.25 90 LEU A N 1
ATOM 732 C CA . LEU A 1 90 ? -13.300 -3.394 3.482 1.00 81.25 90 LEU A CA 1
ATOM 733 C C . LEU A 1 90 ? -13.681 -2.907 2.080 1.00 81.25 90 LEU A C 1
ATOM 735 O O . LEU A 1 90 ? -12.848 -2.899 1.174 1.00 81.25 90 LEU A O 1
ATOM 739 N N . GLY A 1 91 ? -14.910 -2.416 1.920 1.00 82.25 91 GLY A N 1
ATOM 740 C CA . GLY A 1 91 ? -15.423 -1.934 0.633 1.00 82.25 91 GLY A CA 1
ATOM 741 C C . GLY A 1 91 ? -15.798 -3.067 -0.326 1.00 82.25 91 GLY A C 1
ATOM 742 O O . GLY A 1 91 ? -15.892 -4.216 0.084 1.00 82.25 91 GLY A O 1
ATOM 743 N N . TYR A 1 92 ? -16.017 -2.729 -1.599 1.00 86.69 92 TYR A N 1
ATOM 744 C CA . TYR A 1 92 ? -16.403 -3.697 -2.631 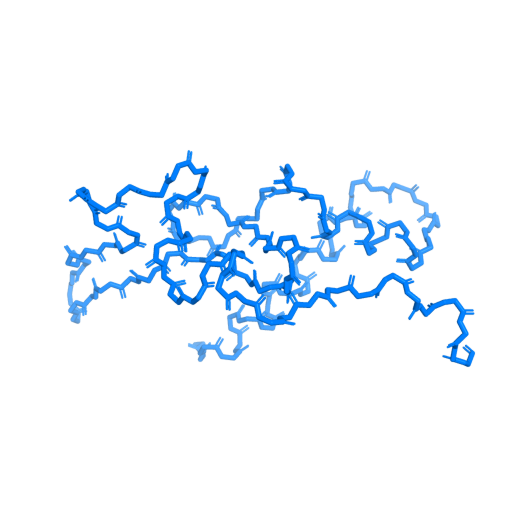1.00 86.69 92 TYR A CA 1
ATOM 745 C C . TYR A 1 92 ? -15.243 -4.624 -2.996 1.00 86.69 92 TYR A C 1
ATOM 747 O O . TYR A 1 92 ? -14.149 -4.148 -3.337 1.00 86.69 92 TYR A O 1
ATOM 755 N N . ASP A 1 93 ? -15.495 -5.928 -2.959 1.00 88.19 93 ASP A N 1
ATOM 756 C CA . ASP A 1 93 ? -14.528 -6.941 -3.383 1.00 88.19 93 ASP A CA 1
ATOM 757 C C . ASP A 1 93 ? -14.455 -7.049 -4.924 1.00 88.19 93 ASP A C 1
ATOM 759 O O . ASP A 1 93 ? -15.235 -6.438 -5.661 1.00 88.19 93 ASP A O 1
ATOM 763 N N . GLU A 1 94 ? -13.496 -7.813 -5.442 1.00 87.69 94 GLU A N 1
ATOM 764 C CA . GLU A 1 94 ? -13.295 -8.070 -6.869 1.00 87.69 94 GLU A CA 1
ATOM 765 C C . GLU A 1 94 ? -14.537 -8.560 -7.650 1.00 87.69 94 GLU A C 1
ATOM 767 O O . GLU A 1 94 ? -14.744 -8.064 -8.766 1.00 87.69 94 GLU A O 1
ATOM 772 N N . PRO A 1 95 ? -15.368 -9.506 -7.157 1.00 87.62 95 PRO A N 1
ATOM 773 C CA . PRO A 1 95 ? -16.547 -9.959 -7.892 1.00 87.62 95 PRO A CA 1
ATOM 774 C C . PRO A 1 95 ? -17.671 -8.915 -7.892 1.00 87.62 95 PRO A C 1
ATOM 776 O O . PRO A 1 95 ? -18.486 -8.897 -8.810 1.00 87.62 95 PRO A O 1
ATOM 779 N N . GLU A 1 96 ? -17.699 -8.029 -6.897 1.00 86.94 96 GLU A N 1
ATOM 780 C CA . GLU A 1 96 ? -18.710 -6.975 -6.756 1.00 86.94 96 GLU A CA 1
ATOM 781 C C . GLU A 1 96 ? -18.316 -5.696 -7.505 1.00 86.94 96 GLU A C 1
ATOM 783 O O . GLU A 1 96 ? -19.163 -4.880 -7.872 1.00 86.94 96 GLU A O 1
ATOM 788 N N . SER A 1 97 ? -17.016 -5.497 -7.735 1.00 87.12 97 SER A N 1
ATOM 789 C CA . SER A 1 97 ? -16.508 -4.302 -8.390 1.00 87.12 97 SER A CA 1
ATOM 790 C C . SER A 1 97 ? -16.777 -4.317 -9.897 1.00 87.12 97 SER A C 1
ATOM 792 O O . SER A 1 97 ? -16.328 -5.197 -10.635 1.00 87.12 97 SER A O 1
ATOM 794 N N . ALA A 1 98 ? -17.428 -3.255 -10.379 1.00 87.50 98 ALA A N 1
ATOM 795 C CA . ALA A 1 98 ? -17.543 -2.959 -11.808 1.00 87.50 98 ALA A CA 1
ATOM 796 C C . ALA A 1 98 ? -16.244 -2.377 -12.408 1.00 87.50 98 ALA A C 1
ATOM 798 O O . ALA A 1 98 ? -16.127 -2.244 -13.625 1.00 87.50 98 ALA A O 1
ATOM 799 N N . CYS A 1 99 ? -15.266 -2.007 -11.573 1.00 85.38 99 CYS A N 1
ATOM 800 C CA . CYS A 1 99 ? -14.000 -1.454 -12.037 1.00 85.38 99 CYS A CA 1
ATOM 801 C C . CYS A 1 99 ? -13.086 -2.577 -12.537 1.00 85.38 99 CYS A C 1
ATOM 803 O O . CYS A 1 99 ? -12.770 -3.513 -11.803 1.00 85.38 99 CYS A O 1
ATOM 805 N N . ARG A 1 100 ? -12.644 -2.460 -13.789 1.00 84.19 100 ARG A N 1
ATOM 806 C CA . ARG A 1 100 ? -11.622 -3.317 -14.388 1.00 84.19 100 ARG A CA 1
ATOM 807 C C . ARG A 1 100 ? -10.553 -2.409 -14.971 1.00 84.19 100 ARG A C 1
ATOM 809 O O . ARG A 1 100 ? -10.834 -1.626 -15.875 1.00 84.19 100 ARG A O 1
ATOM 816 N N . LEU A 1 101 ? -9.337 -2.483 -14.440 1.00 78.62 101 LEU A N 1
ATOM 817 C CA . LEU A 1 101 ? -8.201 -1.763 -15.008 1.00 78.62 101 LEU A CA 1
ATOM 818 C C . LEU A 1 101 ? -7.903 -2.318 -16.398 1.00 78.62 101 LEU A C 1
ATOM 820 O O . LEU A 1 101 ? -7.350 -3.404 -16.542 1.00 78.62 101 LEU A O 1
ATOM 824 N N . THR A 1 102 ? -8.266 -1.567 -17.426 1.00 67.94 102 THR A N 1
ATOM 825 C CA . THR A 1 102 ? -7.858 -1.857 -18.796 1.00 67.94 102 THR A CA 1
ATOM 826 C C . THR A 1 102 ? -6.378 -1.512 -18.956 1.00 67.94 102 THR A C 1
ATOM 828 O O . THR A 1 102 ? -5.954 -0.416 -18.585 1.00 67.94 102 THR A O 1
ATOM 831 N N . ASP A 1 103 ? -5.579 -2.415 -19.526 1.00 60.03 103 ASP A N 1
ATOM 832 C CA . ASP A 1 103 ? -4.159 -2.153 -19.813 1.00 60.03 103 ASP A CA 1
ATOM 833 C C . ASP A 1 103 ? -3.911 -1.298 -21.064 1.00 60.03 103 ASP A C 1
ATOM 835 O O . ASP A 1 103 ? -2.768 -0.986 -21.393 1.00 60.03 103 ASP A O 1
ATOM 839 N N . ASN A 1 104 ? -4.971 -0.832 -21.718 1.00 50.00 104 ASN A N 1
ATOM 840 C CA . ASN A 1 104 ? -4.869 0.096 -22.834 1.00 50.00 104 ASN A CA 1
ATOM 841 C C . ASN A 1 104 ? -4.496 1.484 -22.324 1.00 50.00 104 ASN A C 1
ATOM 843 O O . ASN A 1 104 ? -5.421 2.185 -21.944 1.00 50.00 104 ASN A O 1
ATOM 847 N N . GLN A 1 105 ? -3.206 1.851 -22.319 1.00 49.06 105 GLN A N 1
ATOM 848 C CA . GLN A 1 105 ? -2.683 3.176 -22.722 1.00 49.06 105 GLN A CA 1
ATOM 849 C C . GLN A 1 105 ? -1.178 3.070 -23.039 1.00 49.06 105 GLN A C 1
ATOM 851 O O . GLN A 1 105 ? -0.323 3.478 -22.257 1.00 49.06 105 GLN A O 1
ATOM 856 N N . GLY A 1 106 ? -0.874 2.480 -24.199 1.00 45.03 106 GLY A N 1
ATOM 857 C CA . GLY A 1 106 ? 0.297 2.843 -25.010 1.00 45.03 106 GLY A CA 1
ATOM 858 C C . GLY A 1 106 ? -0.027 3.934 -26.045 1.00 45.03 106 GLY A C 1
ATOM 859 O O . GLY A 1 106 ? 0.827 4.308 -26.835 1.00 45.03 106 GLY A O 1
ATOM 860 N N . GLU A 1 107 ? -1.254 4.454 -26.039 1.00 42.22 107 GLU A N 1
ATOM 861 C CA . GLU A 1 107 ? -1.707 5.574 -26.858 1.00 42.22 107 GLU A CA 1
ATOM 862 C C . GLU A 1 107 ? -2.392 6.555 -25.918 1.00 42.22 107 GLU A C 1
ATOM 864 O O . GLU A 1 107 ? -3.514 6.308 -25.491 1.00 42.22 107 GLU A O 1
ATOM 869 N N . LEU A 1 108 ? -1.681 7.600 -25.515 1.00 46.12 108 LEU A N 1
ATOM 870 C CA . LEU A 1 108 ? -2.182 8.963 -25.359 1.00 46.12 108 LEU A CA 1
ATOM 871 C C . LEU A 1 108 ? -0.978 9.816 -24.930 1.00 46.12 108 LEU A C 1
ATOM 873 O O . LEU A 1 108 ? -0.660 9.900 -23.744 1.00 46.12 108 LEU A O 1
ATOM 877 N N . LEU A 1 109 ? -0.393 10.448 -25.958 1.00 34.66 109 LEU A N 1
ATOM 878 C CA . LEU A 1 109 ? 0.714 11.420 -26.001 1.00 34.66 109 LEU A CA 1
ATOM 879 C C . LEU A 1 109 ? 2.133 10.836 -26.025 1.00 34.66 109 LEU A C 1
ATOM 881 O O . LEU A 1 109 ? 2.688 10.511 -24.955 1.00 34.66 109 LEU A O 1
#